Protein AF-A0A7J9DN87-F1 (afdb_monomer_lite)

Foldseek 3Di:
DDVVVVLCVLVVVLVVVVVVCVVVVNDDDPVRSVVVSLVSDDPVCVVVVPD

Sequence (51 aa):
MNECELLRDHISPFITLLNDLKNVRVKIDDEDQAMLLLCSLPSSYKSFRET

pLDDT: mean 84.74, std 12.62, range [48.06, 96.62]

Secondary structure (DSSP, 8-state):
--HHHHHHHHHHHHHHHHHHHHHTT----HHHHHHHHHHHS-GGGGGGG--

Structure (mmCIF, N/CA/C/O backbone):
data_AF-A0A7J9DN87-F1
#
_entry.id   AF-A0A7J9DN87-F1
#
loop_
_atom_site.group_PDB
_atom_site.id
_atom_site.type_symbol
_atom_site.label_atom_id
_atom_site.label_alt_id
_atom_site.label_comp_id
_atom_site.label_asym_id
_atom_site.label_entity_id
_atom_site.label_seq_id
_atom_site.pdbx_PDB_ins_code
_atom_site.Cartn_x
_atom_site.Cartn_y
_atom_site.Cartn_z
_atom_site.occupancy
_atom_site.B_iso_or_equiv
_atom_site.auth_seq_id
_atom_site.auth_comp_id
_atom_site.auth_asym_id
_atom_site.auth_atom_id
_atom_site.pdbx_PDB_model_num
ATOM 1 N N . MET A 1 1 ? 18.850 -4.224 -11.830 1.00 48.06 1 MET A N 1
ATOM 2 C CA . MET A 1 1 ? 17.633 -3.852 -11.088 1.00 48.06 1 MET A CA 1
ATOM 3 C C . MET A 1 1 ? 16.522 -4.701 -11.667 1.00 48.06 1 MET A C 1
ATOM 5 O O . MET A 1 1 ? 16.168 -4.492 -12.820 1.00 48.06 1 MET A O 1
ATOM 9 N N . ASN A 1 2 ? 16.117 -5.751 -10.955 1.00 56.41 2 ASN A N 1
ATOM 10 C CA . ASN A 1 2 ? 15.100 -6.677 -11.449 1.00 56.41 2 ASN A CA 1
ATOM 11 C C . ASN A 1 2 ? 13.717 -6.090 -11.158 1.00 56.41 2 ASN A C 1
ATOM 13 O O . ASN A 1 2 ? 13.483 -5.567 -10.074 1.00 56.41 2 ASN A O 1
ATOM 17 N N . GLU A 1 3 ? 12.780 -6.187 -12.095 1.00 60.03 3 GLU A N 1
ATOM 18 C CA . GLU A 1 3 ? 11.426 -5.635 -11.924 1.00 60.03 3 GLU A CA 1
ATOM 19 C C . GLU A 1 3 ? 10.707 -6.221 -10.692 1.00 60.03 3 GLU A C 1
ATOM 21 O O . GLU A 1 3 ? 9.971 -5.520 -10.002 1.00 60.03 3 GLU A O 1
ATOM 26 N N . CYS A 1 4 ? 11.015 -7.473 -10.335 1.00 60.56 4 CYS A N 1
ATOM 27 C CA . CYS A 1 4 ? 10.525 -8.132 -9.120 1.00 60.56 4 CYS A CA 1
ATOM 28 C C . CYS A 1 4 ? 11.009 -7.477 -7.811 1.00 60.56 4 CYS A C 1
ATOM 30 O O . CYS A 1 4 ? 10.276 -7.489 -6.823 1.00 60.56 4 CYS A O 1
ATOM 32 N N . GLU A 1 5 ? 12.221 -6.911 -7.791 1.00 63.12 5 GLU A N 1
ATOM 33 C CA . GLU A 1 5 ? 12.737 -6.153 -6.638 1.00 63.12 5 GLU A CA 1
ATOM 34 C C . GLU A 1 5 ? 11.913 -4.873 -6.445 1.00 63.12 5 GLU A C 1
ATOM 36 O O . GLU A 1 5 ? 11.424 -4.619 -5.348 1.00 63.12 5 GLU A O 1
ATOM 41 N N . LEU A 1 6 ? 11.618 -4.157 -7.538 1.00 76.38 6 LEU A N 1
ATOM 42 C CA . LEU A 1 6 ? 10.833 -2.917 -7.510 1.00 76.38 6 LEU A CA 1
ATOM 43 C C . LEU A 1 6 ? 9.404 -3.125 -6.995 1.00 76.38 6 LEU A C 1
ATOM 45 O O . LEU A 1 6 ? 8.866 -2.271 -6.293 1.00 76.38 6 LEU A O 1
ATOM 49 N N . LEU A 1 7 ? 8.774 -4.253 -7.337 1.00 81.50 7 LEU A N 1
ATOM 50 C CA . LEU A 1 7 ? 7.414 -4.539 -6.885 1.00 81.50 7 LEU A CA 1
ATOM 51 C C . LEU A 1 7 ? 7.368 -4.827 -5.382 1.00 81.50 7 LEU A C 1
ATOM 53 O O . LEU A 1 7 ? 6.507 -4.306 -4.674 1.00 81.50 7 LEU A O 1
ATOM 57 N N . ARG A 1 8 ? 8.305 -5.635 -4.876 1.00 84.50 8 ARG A N 1
ATOM 58 C CA . ARG A 1 8 ? 8.388 -5.952 -3.445 1.00 84.50 8 ARG A CA 1
ATOM 59 C C . ARG A 1 8 ? 8.672 -4.705 -2.609 1.00 84.50 8 ARG A C 1
ATOM 61 O O . ARG A 1 8 ? 8.070 -4.545 -1.541 1.00 84.50 8 ARG A O 1
ATOM 68 N N . ASP A 1 9 ? 9.539 -3.834 -3.112 1.00 86.50 9 ASP A N 1
ATOM 69 C CA . ASP A 1 9 ? 9.880 -2.559 -2.479 1.00 86.50 9 ASP A CA 1
ATOM 70 C C . ASP A 1 9 ? 8.687 -1.597 -2.433 1.00 86.50 9 ASP A C 1
ATOM 72 O O . ASP A 1 9 ? 8.620 -0.747 -1.550 1.00 86.50 9 ASP A O 1
ATOM 76 N N . HIS A 1 10 ? 7.703 -1.768 -3.320 1.00 86.00 10 HIS A N 1
ATOM 77 C CA . HIS A 1 10 ? 6.459 -1.000 -3.308 1.00 86.00 10 HIS A CA 1
ATOM 78 C C . HIS A 1 10 ? 5.361 -1.633 -2.433 1.00 86.00 10 HIS A C 1
ATOM 80 O O . HIS A 1 10 ? 4.637 -0.936 -1.721 1.00 86.00 10 HIS A O 1
ATOM 86 N N . ILE A 1 11 ? 5.231 -2.964 -2.457 1.00 90.81 11 ILE A N 1
ATOM 87 C CA . ILE A 1 11 ? 4.204 -3.699 -1.700 1.00 90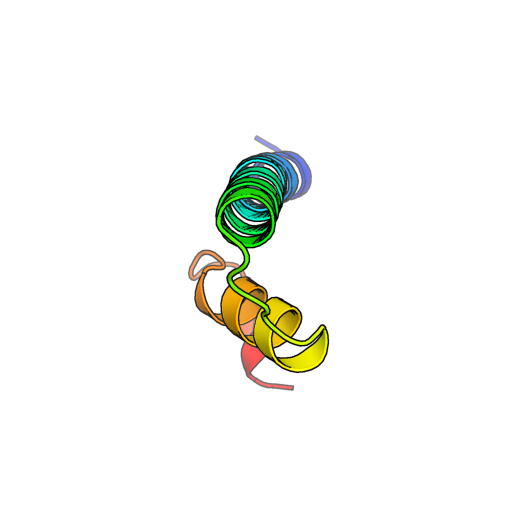.81 11 ILE A CA 1
ATOM 88 C C . ILE A 1 11 ? 4.488 -3.666 -0.192 1.00 90.81 11 ILE A C 1
ATOM 90 O O . ILE A 1 11 ? 3.565 -3.512 0.607 1.00 90.81 11 ILE A O 1
ATOM 94 N N . SER A 1 12 ? 5.750 -3.803 0.224 1.00 92.62 12 SER A N 1
ATOM 95 C CA . SER A 1 12 ? 6.089 -3.912 1.655 1.00 92.62 12 SER A CA 1
ATOM 96 C C . SER A 1 12 ? 5.710 -2.653 2.464 1.00 92.62 12 SER A C 1
ATOM 98 O O . SER A 1 12 ? 5.077 -2.789 3.519 1.00 92.62 12 SER A O 1
ATOM 100 N N . PRO A 1 13 ? 6.000 -1.424 1.986 1.00 93.00 13 PRO A N 1
ATOM 101 C CA . PRO A 1 13 ? 5.524 -0.198 2.627 1.00 93.00 13 PRO A CA 1
ATOM 102 C C . PRO A 1 13 ? 3.998 -0.066 2.603 1.00 93.00 13 PRO A C 1
ATOM 104 O O . PRO A 1 13 ? 3.410 0.377 3.586 1.00 93.00 13 PRO A O 1
ATOM 107 N N . PHE A 1 14 ? 3.344 -0.495 1.519 1.00 93.81 14 PHE A N 1
ATOM 108 C CA . PHE A 1 14 ? 1.885 -0.453 1.404 1.00 93.81 14 PHE A CA 1
ATOM 109 C C . PHE A 1 14 ? 1.194 -1.332 2.460 1.00 93.81 14 PHE A C 1
ATOM 111 O O . PHE A 1 14 ? 0.276 -0.878 3.140 1.00 93.81 14 PHE A O 1
ATOM 118 N N . ILE A 1 15 ? 1.675 -2.562 2.673 1.00 93.44 15 ILE A N 1
ATOM 119 C CA . ILE A 1 15 ? 1.153 -3.454 3.725 1.00 93.44 15 ILE A CA 1
ATOM 120 C C . ILE A 1 15 ? 1.375 -2.851 5.118 1.00 93.44 15 ILE A C 1
ATOM 122 O O . ILE A 1 15 ? 0.505 -2.950 5.984 1.00 93.44 15 ILE A O 1
ATOM 126 N N . THR A 1 16 ? 2.523 -2.205 5.339 1.00 95.50 16 THR A N 1
ATOM 127 C CA . THR A 1 16 ? 2.800 -1.500 6.601 1.00 95.50 16 THR A CA 1
ATOM 128 C C . THR A 1 16 ? 1.773 -0.393 6.846 1.00 95.50 16 THR A C 1
ATOM 130 O O . THR A 1 16 ? 1.172 -0.354 7.916 1.00 95.50 16 THR A O 1
ATOM 133 N N . LEU A 1 17 ? 1.476 0.421 5.827 1.00 95.00 17 LEU A N 1
ATOM 134 C CA . LEU A 1 17 ? 0.459 1.474 5.902 1.00 95.00 17 LEU A CA 1
ATOM 135 C C . LEU A 1 17 ? -0.932 0.911 6.241 1.00 95.00 17 LEU A C 1
ATOM 137 O O . LEU A 1 17 ? -1.627 1.455 7.097 1.00 95.00 17 LEU A O 1
ATOM 141 N N . LEU A 1 18 ? -1.340 -0.192 5.606 1.00 94.75 18 LEU A N 1
ATOM 142 C CA . LEU A 1 18 ? -2.620 -0.842 5.908 1.00 94.75 18 LEU A CA 1
ATOM 143 C C . LEU A 1 18 ? -2.687 -1.346 7.355 1.00 94.75 18 LEU A C 1
ATOM 145 O O . LEU A 1 18 ? -3.716 -1.196 8.017 1.00 94.75 18 LEU A O 1
ATOM 149 N N . ASN A 1 19 ? -1.590 -1.906 7.868 1.00 94.31 19 ASN A N 1
ATOM 150 C CA . ASN A 1 19 ? -1.505 -2.324 9.266 1.00 94.31 19 ASN A CA 1
ATOM 151 C C . ASN A 1 19 ? -1.603 -1.131 10.225 1.00 94.31 19 ASN A C 1
ATOM 153 O O . ASN A 1 19 ? -2.309 -1.222 11.230 1.00 94.31 19 ASN A O 1
ATOM 157 N N . ASP A 1 20 ? -0.971 -0.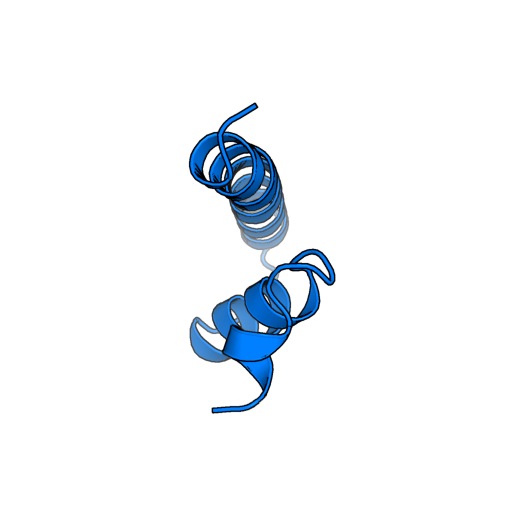002 9.905 1.00 96.25 20 ASP A N 1
ATOM 158 C CA . ASP A 1 20 ? -1.066 1.223 10.705 1.00 96.25 20 ASP A CA 1
ATOM 159 C C . ASP A 1 20 ? -2.499 1.771 10.738 1.00 96.25 20 ASP A C 1
ATOM 161 O O . ASP A 1 20 ? -3.011 2.120 11.806 1.00 96.25 20 ASP A O 1
ATOM 165 N N . LEU A 1 21 ? -3.194 1.760 9.597 1.00 95.12 21 LEU A N 1
ATOM 166 C CA . LEU A 1 21 ? -4.610 2.129 9.508 1.00 95.12 21 LEU A CA 1
ATOM 167 C C . LEU A 1 21 ? -5.491 1.187 10.344 1.00 95.12 21 LEU A C 1
ATOM 169 O O . LEU A 1 21 ? -6.348 1.636 11.113 1.00 95.12 21 LEU A O 1
ATOM 173 N N . LYS A 1 22 ? -5.224 -0.119 10.283 1.00 93.38 22 LYS A N 1
ATOM 174 C CA . LYS A 1 22 ? -5.917 -1.118 11.103 1.00 93.38 22 LYS A CA 1
ATOM 175 C C . LYS A 1 22 ? -5.697 -0.888 12.601 1.00 93.38 22 LYS A C 1
ATOM 177 O O . LYS A 1 22 ? -6.642 -1.029 13.382 1.00 93.38 22 LYS A O 1
ATOM 182 N N . ASN A 1 23 ? -4.492 -0.481 13.007 1.00 96.00 23 ASN A N 1
ATOM 183 C CA . ASN A 1 23 ? -4.159 -0.177 14.403 1.00 96.00 23 ASN A CA 1
ATOM 184 C C . ASN A 1 23 ? -4.972 1.006 14.954 1.00 96.00 23 ASN A C 1
ATOM 186 O O . ASN A 1 23 ? -5.382 0.980 16.115 1.00 96.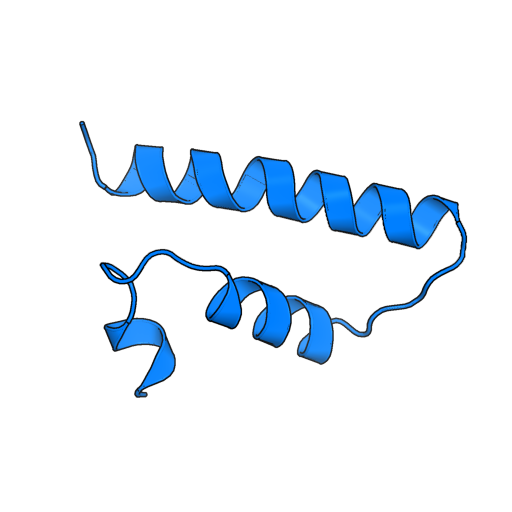00 23 ASN A O 1
ATOM 190 N N . VAL A 1 24 ? -5.290 2.001 14.118 1.00 96.62 24 VAL A N 1
ATOM 191 C CA . VAL A 1 24 ? -6.173 3.128 14.481 1.00 96.62 24 VAL A CA 1
ATOM 192 C C . VAL A 1 24 ? -7.661 2.843 14.239 1.00 96.62 24 VAL A C 1
ATOM 194 O O . VAL A 1 24 ? -8.486 3.754 14.262 1.00 96.62 24 VAL A O 1
ATOM 197 N N . ARG A 1 25 ? -8.030 1.563 14.074 1.00 93.88 25 ARG A N 1
ATOM 198 C CA . ARG A 1 25 ? -9.402 1.071 13.852 1.00 93.88 25 ARG A CA 1
ATOM 199 C C . ARG A 1 25 ? -10.046 1.544 12.545 1.00 93.88 25 ARG A C 1
ATOM 201 O O . ARG A 1 25 ? -11.267 1.460 12.415 1.00 93.88 25 ARG A O 1
ATOM 208 N N . VAL A 1 26 ? -9.253 1.983 11.570 1.00 94.69 26 VAL A N 1
ATOM 209 C CA . VAL A 1 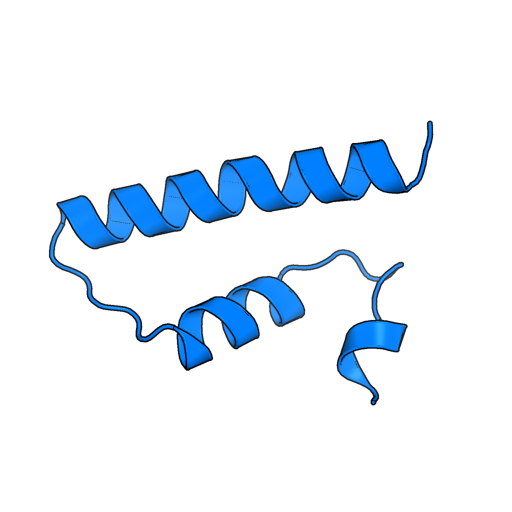26 ? -9.735 2.164 10.199 1.00 94.69 26 VAL A CA 1
ATOM 210 C C . VAL A 1 26 ? -9.833 0.779 9.569 1.00 94.69 26 VAL A C 1
ATOM 212 O O . VAL A 1 26 ? -8.856 0.032 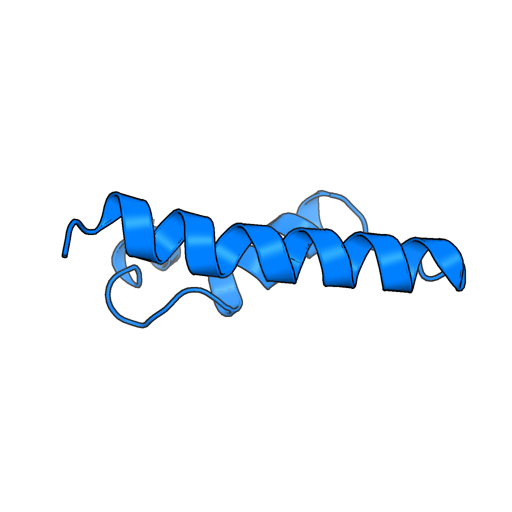9.520 1.00 94.69 26 VAL A O 1
ATOM 215 N N . LYS A 1 27 ? -11.038 0.411 9.135 1.00 90.31 27 LYS A N 1
ATOM 216 C CA . LYS A 1 27 ? -11.278 -0.819 8.383 1.00 90.31 27 LYS A CA 1
ATOM 217 C C . LYS A 1 27 ? -11.349 -0.471 6.906 1.00 90.31 27 LYS A C 1
ATOM 219 O O . LYS A 1 27 ? -12.062 0.454 6.533 1.00 90.31 27 LYS A O 1
ATOM 224 N N . ILE A 1 28 ? -10.592 -1.211 6.115 1.00 94.31 28 ILE A N 1
ATOM 225 C CA . ILE A 1 28 ? -10.623 -1.185 4.659 1.00 94.31 28 ILE A CA 1
ATOM 226 C C . ILE A 1 28 ? -10.883 -2.630 4.273 1.00 94.31 28 ILE A C 1
ATOM 228 O O . ILE A 1 28 ? -10.150 -3.510 4.731 1.00 94.31 28 ILE A O 1
ATOM 232 N N . ASP A 1 29 ? -11.935 -2.885 3.512 1.00 95.56 29 ASP A N 1
ATOM 233 C CA . ASP A 1 29 ? -12.268 -4.247 3.114 1.00 95.56 29 ASP A CA 1
ATOM 234 C C . ASP A 1 29 ? -11.231 -4.762 2.105 1.00 95.56 29 ASP A C 1
ATOM 236 O O . ASP A 1 29 ? -10.518 -3.983 1.470 1.00 95.56 29 ASP A O 1
ATOM 240 N N . ASP A 1 30 ? -11.088 -6.080 1.977 1.00 93.31 30 ASP A N 1
ATOM 241 C CA . ASP A 1 30 ? -10.008 -6.670 1.172 1.00 93.31 30 ASP A CA 1
ATOM 242 C C . ASP A 1 30 ? -10.089 -6.259 -0.314 1.00 93.31 30 ASP A C 1
ATOM 244 O O . ASP A 1 30 ? -9.060 -6.087 -0.970 1.00 93.31 30 ASP A O 1
ATOM 248 N N . GLU A 1 31 ? -11.303 -6.027 -0.825 1.00 94.56 31 GLU A N 1
ATOM 249 C CA . GLU A 1 31 ? -11.547 -5.482 -2.167 1.00 94.56 31 GLU A CA 1
ATOM 250 C C . GLU A 1 31 ? -10.983 -4.060 -2.312 1.00 94.56 31 GLU A C 1
ATOM 252 O O . GLU A 1 31 ? -10.221 -3.777 -3.240 1.00 94.56 31 GLU A O 1
ATOM 257 N N . ASP A 1 32 ? -11.272 -3.184 -1.348 1.00 94.06 32 ASP A N 1
ATOM 258 C CA . ASP A 1 32 ? -10.765 -1.812 -1.331 1.00 94.06 32 ASP A CA 1
ATOM 259 C C . ASP A 1 32 ? -9.238 -1.780 -1.172 1.00 94.06 32 ASP A C 1
ATOM 261 O O . ASP A 1 32 ? -8.556 -0.984 -1.820 1.00 94.06 32 ASP A O 1
ATOM 265 N N . GLN A 1 33 ? -8.666 -2.674 -0.360 1.00 93.62 33 GLN A N 1
ATOM 266 C CA . GLN A 1 33 ? -7.213 -2.816 -0.227 1.00 93.62 33 GLN A CA 1
ATOM 267 C C . GLN A 1 33 ? -6.562 -3.210 -1.561 1.00 93.62 33 GLN A C 1
ATOM 269 O O . GLN A 1 33 ? -5.530 -2.640 -1.931 1.00 93.62 33 GLN A O 1
ATOM 274 N N . ALA A 1 34 ? -7.165 -4.146 -2.302 1.00 91.25 34 ALA A N 1
ATOM 275 C CA . ALA A 1 34 ? -6.684 -4.556 -3.619 1.00 91.25 34 ALA A CA 1
ATOM 276 C C . ALA A 1 34 ? -6.764 -3.404 -4.634 1.00 91.25 34 ALA A C 1
ATOM 278 O O . ALA A 1 34 ? -5.801 -3.154 -5.364 1.00 91.25 34 ALA A O 1
ATOM 279 N N . MET A 1 35 ? -7.863 -2.645 -4.634 1.00 92.06 35 MET A N 1
ATOM 280 C CA . MET A 1 35 ? -8.032 -1.474 -5.499 1.00 92.06 35 MET A CA 1
ATOM 281 C C . MET A 1 35 ? -7.027 -0.361 -5.185 1.00 92.06 35 MET A C 1
ATOM 283 O O . MET A 1 35 ? -6.430 0.212 -6.103 1.00 92.06 35 MET A O 1
ATOM 287 N N . LEU A 1 36 ? -6.788 -0.079 -3.902 1.00 92.25 36 LEU A N 1
ATOM 288 C CA . LEU A 1 36 ? -5.781 0.885 -3.456 1.00 92.25 36 LEU A CA 1
ATOM 289 C C . LEU A 1 36 ? -4.370 0.456 -3.871 1.00 92.25 36 LEU A C 1
ATOM 291 O O . LEU A 1 36 ? -3.605 1.284 -4.371 1.00 92.25 36 LEU A O 1
ATOM 295 N N . LEU A 1 37 ? -4.042 -0.833 -3.732 1.00 90.38 37 LEU A N 1
ATOM 296 C CA . LEU A 1 37 ? -2.755 -1.371 -4.163 1.00 90.38 37 LEU A CA 1
ATOM 297 C C . LEU A 1 37 ? -2.571 -1.173 -5.670 1.00 90.38 37 LEU A C 1
ATOM 299 O O . LEU A 1 37 ? -1.584 -0.562 -6.076 1.00 90.38 37 LEU A O 1
ATOM 303 N N . LEU A 1 38 ? -3.540 -1.604 -6.484 1.00 88.44 38 LEU A N 1
ATOM 304 C CA . LEU A 1 38 ? -3.508 -1.473 -7.946 1.00 88.44 38 LEU A CA 1
ATOM 305 C C . LEU A 1 38 ? -3.371 -0.017 -8.403 1.00 88.44 38 LEU A C 1
ATOM 307 O O . LEU A 1 38 ? -2.638 0.265 -9.350 1.00 88.44 38 LEU A O 1
ATOM 311 N N . CYS A 1 39 ? -4.044 0.920 -7.729 1.00 87.81 39 CYS A N 1
ATOM 312 C CA . CYS A 1 39 ? -3.937 2.346 -8.036 1.00 87.81 39 CYS A CA 1
ATOM 313 C C . CYS A 1 39 ? -2.585 2.951 -7.640 1.00 87.81 39 CYS A C 1
ATOM 315 O O . CYS A 1 39 ? -2.160 3.922 -8.264 1.00 87.81 39 CYS A O 1
ATOM 317 N N . SER A 1 40 ? -1.926 2.395 -6.621 1.00 86.69 40 SER A N 1
ATOM 318 C CA . SER A 1 40 ? -0.626 2.863 -6.133 1.00 86.69 40 SER A CA 1
ATOM 319 C C . SER A 1 40 ? 0.556 2.363 -6.965 1.00 86.69 40 SER A C 1
ATOM 321 O O . SER A 1 40 ? 1.632 2.948 -6.881 1.00 86.69 40 SER A O 1
ATOM 323 N N . LEU A 1 41 ? 0.376 1.299 -7.759 1.00 86.25 41 LEU A N 1
ATOM 324 C CA . LEU A 1 41 ? 1.468 0.704 -8.523 1.00 86.25 41 LEU A CA 1
ATOM 325 C C . LEU A 1 41 ? 2.101 1.706 -9.510 1.00 86.25 41 LEU A C 1
ATOM 327 O O . LEU A 1 41 ? 1.396 2.522 -10.114 1.00 86.25 41 LEU A O 1
ATOM 331 N N . PRO A 1 42 ? 3.423 1.605 -9.749 1.00 83.19 42 PRO A N 1
ATOM 332 C CA . PRO A 1 42 ? 4.104 2.418 -10.749 1.00 83.19 42 PRO A CA 1
ATOM 333 C C . PRO A 1 42 ? 3.507 2.255 -12.151 1.00 83.19 42 PRO A C 1
ATOM 335 O O . PRO A 1 42 ? 2.970 1.205 -12.505 1.00 83.19 42 PRO A O 1
ATOM 338 N N . SER A 1 43 ? 3.688 3.267 -13.001 1.00 80.00 43 SER A N 1
ATOM 339 C CA . SER A 1 43 ? 3.189 3.277 -14.386 1.00 80.00 43 SER A CA 1
ATOM 340 C C . SER A 1 43 ? 3.689 2.110 -15.246 1.00 80.00 43 SER A C 1
ATOM 342 O O . SER A 1 43 ? 3.013 1.735 -16.202 1.00 80.00 43 SER A O 1
ATOM 344 N N . SER A 1 44 ? 4.817 1.489 -14.893 1.00 80.81 44 SER A N 1
ATOM 345 C CA . SER A 1 44 ? 5.312 0.262 -15.529 1.00 80.81 44 SER A CA 1
ATOM 346 C C . SER A 1 44 ? 4.362 -0.934 -15.373 1.00 80.81 44 SER A C 1
ATOM 348 O O . SER A 1 44 ? 4.401 -1.845 -16.189 1.00 80.81 44 SER A O 1
ATOM 350 N N . TYR A 1 45 ? 3.479 -0.921 -14.371 1.00 80.44 45 TYR A N 1
ATOM 351 C CA . TYR A 1 45 ? 2.495 -1.972 -14.091 1.00 80.44 45 TYR A CA 1
ATOM 352 C C . TYR A 1 45 ? 1.087 -1.625 -14.597 1.00 80.44 45 TYR A C 1
ATOM 354 O O . TYR A 1 45 ? 0.112 -2.278 -14.231 1.00 80.44 45 TYR A O 1
ATOM 362 N N . LYS A 1 46 ? 0.951 -0.600 -15.448 1.00 75.50 46 LYS A N 1
ATOM 363 C CA . LYS A 1 46 ? -0.349 -0.126 -15.953 1.00 75.50 46 LYS A CA 1
ATOM 364 C C . LYS A 1 46 ? -1.153 -1.210 -16.680 1.00 75.50 46 LYS A C 1
ATOM 366 O O . LYS A 1 46 ? -2.375 -1.191 -16.598 1.00 75.50 46 LYS A O 1
ATOM 371 N N . SER A 1 47 ? -0.487 -2.185 -17.301 1.00 77.38 47 SER A N 1
ATOM 372 C CA . SER A 1 47 ? -1.127 -3.342 -17.945 1.00 77.38 47 SER A CA 1
ATOM 373 C C . SER A 1 47 ? -1.998 -4.174 -16.995 1.00 77.38 47 SER A C 1
ATOM 375 O O . SER A 1 47 ? -3.011 -4.712 -17.425 1.00 77.38 47 SER A O 1
ATOM 377 N N . PHE A 1 48 ? -1.666 -4.229 -15.700 1.00 73.50 48 PHE A N 1
ATOM 378 C CA . PHE A 1 48 ? -2.463 -4.935 -14.689 1.00 73.50 48 PHE A CA 1
ATOM 379 C C . PHE A 1 48 ? -3.755 -4.203 -14.303 1.00 73.50 48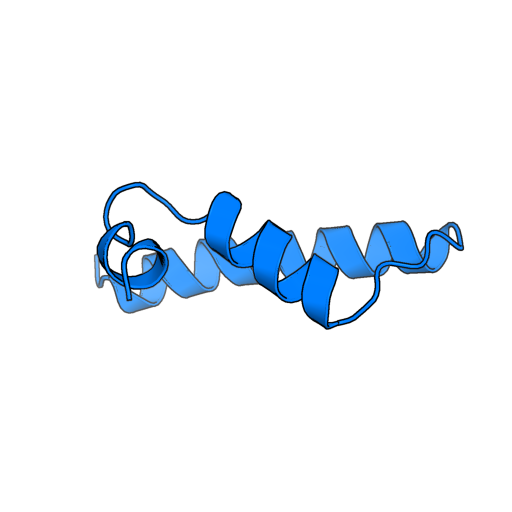 PHE A C 1
ATOM 381 O O . PHE A 1 48 ? -4.618 -4.799 -13.670 1.00 73.50 48 PHE A O 1
ATOM 388 N N . ARG A 1 49 ? -3.899 -2.918 -14.659 1.00 68.25 49 ARG A N 1
ATOM 389 C CA . ARG A 1 49 ? -5.110 -2.123 -14.392 1.00 68.25 49 ARG A CA 1
ATOM 390 C C . ARG A 1 49 ? -6.121 -2.148 -15.542 1.00 68.25 49 ARG A C 1
ATOM 392 O O . ARG A 1 49 ? -7.221 -1.642 -15.367 1.00 68.25 49 ARG A O 1
ATOM 399 N N . GLU A 1 50 ? -5.734 -2.652 -16.713 1.00 66.81 50 GLU A N 1
ATOM 400 C CA . GLU A 1 50 ? -6.519 -2.565 -17.957 1.00 66.81 50 GLU A CA 1
ATOM 401 C C . GLU A 1 50 ? -7.140 -3.910 -18.396 1.00 66.81 50 GLU A C 1
ATOM 403 O O . GLU A 1 50 ? -7.773 -3.954 -19.448 1.00 66.81 50 GLU A O 1
ATOM 408 N N . THR A 1 51 ? -6.968 -4.988 -17.616 1.00 52.94 51 THR A N 1
ATOM 409 C CA . THR A 1 51 ? -7.617 -6.303 -17.835 1.00 52.94 51 THR A CA 1
ATOM 410 C C . THR A 1 51 ? -8.875 -6.426 -16.989 1.00 52.94 51 THR A C 1
ATOM 412 O O . THR A 1 51 ? -9.879 -6.953 -17.517 1.00 52.94 51 THR A O 1
#

Radius of gyration: 12.26 Å; chains: 1; bounding box: 30×11×32 Å

Organism: NCBI:txid34281

InterPro domains:
  IPR061502 Copia/RE1/RE2-like, N-terminal domain [PF14223] (1-50)